Protein AF-A0A1Y5PCL9-F1 (afdb_monomer)

Solvent-accessible surface area (backbone atoms only — not comparable to full-atom values): 5036 Å² total; per-residue (Å²): 139,79,88,81,81,79,84,76,77,79,77,80,72,76,69,83,75,76,80,86,58,77,57,63,81,59,32,54,64,76,84,42,72,69,62,32,32,65,34,82,93,30,39,71,61,36,40,56,52,31,70,75,27,83,37,27,71,62,38,44,70,65,42,76,72,49,66,25,59,36,47,60,39,78,31,69,70,86,123

Radius of gyration: 22.05 Å; Cα contacts (8 Å, |Δi|>4): 78; chains: 1; bounding box: 62×43×56 Å

Foldseek 3Di:
DDDDDDDDPDDPPPDPPDDDPVQVVQQLCVVPDVVLFQDPVNLVVVLVSLVPRPCLVVQVVVCPLPAGATSNDGRHPPD

Sequence (79 aa):
MSAKPGVAQARHKKLPSRTNVSWQQYAHCVDSDPRIFFDPTCYAQALLVCRECPVKPQCRAYSRGAPGVWGGQVNEEKQ

Mean predicted aligned error: 11.52 Å

Nearest PDB structures (foldseek):
  8dy7-assembly1_H  TM=7.775E-01  e=6.711E-03  Streptomyces venezuelae

pLDDT: mean 80.04, std 16.83, range [46.03, 94.5]

Secondary structure (DSSP, 8-state):
-----------------STT-TTGGG-GGGGS-GGGGT-GGGHHHHHHHHHH-TTHHHHHHHHTT-SEEETTEEE----

InterPro domains:
  IPR003482 Transcription factor WhiB [PTHR38839] (10-78)
  IPR034768 WhiB-like iron-sulfur binding domain [PF02467] (23-78)
  IPR034768 WhiB-like iron-sulfur binding domain [PS51674] (28-79)

Structure (mmCIF, N/CA/C/O backbone):
data_AF-A0A1Y5PCL9-F1
#
_entry.id   AF-A0A1Y5PCL9-F1
#
loop_
_atom_site.group_PDB
_atom_site.id
_atom_site.type_symbol
_atom_site.label_atom_id
_atom_site.label_alt_id
_atom_site.label_comp_id
_atom_site.label_asym_id
_atom_site.label_entity_id
_atom_site.label_seq_id
_atom_site.pdbx_PDB_ins_code
_atom_site.Cartn_x
_atom_site.Cartn_y
_atom_site.Cartn_z
_atom_site.occupancy
_atom_site.B_iso_or_equiv
_atom_site.auth_seq_id
_atom_site.auth_comp_id
_atom_site.auth_asym_id
_atom_site.auth_atom_id
_atom_site.pdbx_PDB_model_num
ATOM 1 N N . MET A 1 1 ? -45.112 -33.260 43.873 1.00 46.03 1 MET A N 1
ATOM 2 C CA . MET A 1 1 ? -43.960 -33.999 43.304 1.00 46.03 1 MET A CA 1
ATOM 3 C C . MET A 1 1 ? -44.229 -34.033 41.805 1.00 46.03 1 MET A C 1
ATOM 5 O O . MET A 1 1 ? -45.255 -34.570 41.440 1.00 46.03 1 MET A O 1
ATOM 9 N N . SER A 1 2 ? -43.556 -33.333 40.900 1.00 51.00 2 SER A N 1
ATOM 10 C CA . SER A 1 2 ? -42.177 -32.860 40.871 1.00 51.00 2 SER A CA 1
ATOM 11 C C . SER A 1 2 ? -42.097 -31.611 39.989 1.00 51.00 2 SER A C 1
ATOM 13 O O . SER A 1 2 ? -42.553 -31.625 38.849 1.00 51.00 2 SER A O 1
ATOM 15 N N . ALA A 1 3 ? -41.510 -30.539 40.517 1.00 46.09 3 ALA A N 1
ATOM 16 C CA . ALA A 1 3 ? -41.071 -29.402 39.723 1.00 46.09 3 ALA A CA 1
ATOM 17 C C . ALA A 1 3 ? -39.801 -29.795 38.951 1.00 46.09 3 ALA A C 1
ATOM 19 O O . ALA A 1 3 ? -38.902 -30.408 39.527 1.00 46.09 3 ALA A O 1
ATOM 20 N N . LYS A 1 4 ? -39.701 -29.425 37.671 1.00 52.22 4 LYS A N 1
ATOM 21 C CA . LYS A 1 4 ? -38.416 -29.364 36.964 1.00 52.22 4 LYS A CA 1
ATOM 22 C C . LYS A 1 4 ? -38.117 -27.895 36.650 1.00 52.22 4 LYS A C 1
ATOM 24 O O . LYS A 1 4 ? -38.877 -27.287 35.899 1.00 52.22 4 LYS A O 1
ATOM 29 N N . PRO A 1 5 ? -37.084 -27.308 37.277 1.00 48.62 5 PRO A N 1
ATOM 30 C CA . PRO A 1 5 ? -36.755 -25.902 37.121 1.00 48.62 5 PRO A CA 1
ATOM 31 C C . PRO A 1 5 ? -36.097 -25.63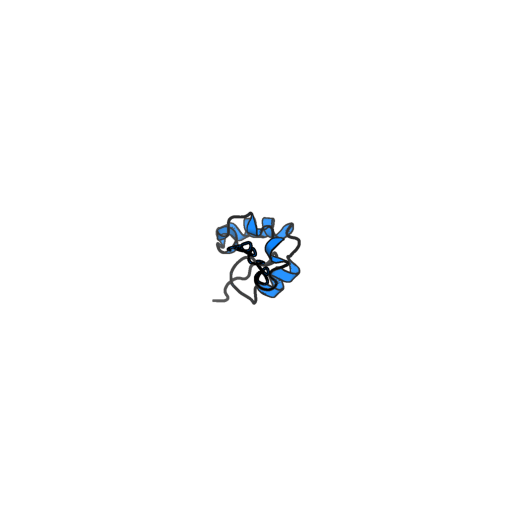2 35.767 1.00 48.62 5 PRO A C 1
ATOM 33 O O . PRO A 1 5 ? -35.484 -26.508 35.155 1.00 48.62 5 PRO A O 1
ATOM 36 N N . GLY A 1 6 ? -36.282 -24.390 35.321 1.00 47.41 6 GLY A N 1
ATOM 37 C CA . GLY A 1 6 ? -35.905 -23.880 34.015 1.00 47.41 6 GLY A CA 1
ATOM 38 C C . GLY A 1 6 ? -34.438 -24.080 33.655 1.00 47.41 6 GLY A C 1
ATOM 39 O O . GLY A 1 6 ? -33.529 -23.933 34.472 1.00 47.41 6 GLY A O 1
ATOM 40 N N . VAL A 1 7 ? -34.231 -24.366 32.373 1.00 55.16 7 VAL A N 1
ATOM 41 C CA . VAL A 1 7 ? -32.927 -24.312 31.721 1.00 55.16 7 VAL A CA 1
ATOM 42 C C . VAL A 1 7 ? -32.437 -22.866 31.781 1.00 55.16 7 VAL A C 1
ATOM 44 O O . VAL A 1 7 ? -32.922 -21.989 31.066 1.00 55.16 7 VAL A O 1
ATOM 47 N N . ALA A 1 8 ? -31.486 -22.614 32.676 1.00 55.47 8 ALA A N 1
ATOM 48 C CA . ALA A 1 8 ? -30.727 -21.379 32.707 1.00 55.47 8 ALA A CA 1
ATOM 49 C C . ALA A 1 8 ? -29.928 -21.273 31.402 1.00 55.47 8 ALA A C 1
ATOM 51 O O . ALA A 1 8 ? -29.012 -22.056 31.153 1.00 55.47 8 ALA A O 1
ATOM 52 N N . GLN A 1 9 ? -30.300 -20.316 30.553 1.00 58.72 9 GLN A N 1
ATOM 53 C CA . GLN A 1 9 ? -29.573 -20.028 29.325 1.00 58.72 9 GLN A CA 1
ATOM 54 C C . GLN A 1 9 ? -28.143 -19.593 29.666 1.00 58.72 9 GLN A C 1
ATOM 56 O O . GLN A 1 9 ? -27.916 -18.681 30.469 1.00 58.72 9 GLN A O 1
ATOM 61 N N . ALA A 1 10 ? -27.180 -20.287 29.061 1.00 55.78 10 ALA A N 1
ATOM 62 C CA . ALA A 1 10 ? -25.762 -20.021 29.193 1.00 55.78 10 ALA A CA 1
ATOM 63 C C . ALA A 1 10 ? -25.458 -18.595 28.722 1.00 55.78 10 ALA A C 1
ATOM 65 O O . ALA A 1 10 ? -25.707 -18.211 27.581 1.00 55.78 10 ALA A O 1
ATOM 66 N N . ARG A 1 11 ? -24.908 -17.790 29.628 1.00 59.66 11 ARG A N 1
ATOM 67 C CA . ARG A 1 11 ? -24.433 -16.445 29.323 1.00 59.66 11 ARG A CA 1
ATOM 68 C C . ARG A 1 11 ? -23.192 -16.603 28.454 1.00 59.66 11 ARG A C 1
ATOM 70 O O . ARG A 1 11 ? -22.121 -16.909 28.974 1.00 59.66 11 ARG A O 1
ATOM 77 N N . HIS A 1 12 ? -23.325 -16.426 27.141 1.00 65.44 12 HIS A N 1
ATOM 78 C CA . HIS A 1 12 ? -22.180 -16.327 26.241 1.00 65.44 12 HIS A CA 1
ATOM 79 C C . HIS A 1 12 ? -21.372 -15.085 26.628 1.00 65.44 12 HIS A C 1
ATOM 81 O O . HIS A 1 12 ? -21.612 -13.975 26.153 1.00 65.44 12 HIS A O 1
ATOM 87 N N . LYS A 1 13 ? -20.428 -15.263 27.554 1.00 60.16 13 LYS A N 1
ATOM 88 C CA . LYS A 1 13 ? -19.393 -14.289 27.874 1.00 60.16 13 LYS A CA 1
ATOM 89 C C . LYS A 1 13 ? -18.609 -14.097 26.580 1.00 60.16 13 LYS A C 1
ATOM 91 O O . LYS A 1 13 ? -17.840 -14.982 26.215 1.00 60.16 13 LYS A O 1
ATOM 96 N N . LYS A 1 14 ? -18.893 -13.008 25.849 1.00 61.06 14 LYS A N 1
ATOM 97 C CA . LYS A 1 14 ? -18.176 -12.615 24.629 1.00 61.06 14 LYS A CA 1
ATOM 98 C C . LYS A 1 14 ? -16.687 -12.829 24.878 1.00 61.06 14 LYS A C 1
ATOM 100 O O . LYS A 1 14 ? -16.092 -12.140 25.706 1.00 61.06 14 LYS A O 1
ATOM 105 N N . LEU A 1 15 ? -16.124 -13.829 24.208 1.00 57.81 15 LEU A N 1
ATOM 106 C CA . LEU A 1 15 ? -14.685 -14.025 24.145 1.00 57.81 15 LEU A CA 1
ATOM 107 C C . LEU A 1 15 ? -14.089 -12.706 23.631 1.00 57.81 15 LEU A C 1
ATOM 109 O O . LEU A 1 15 ? -14.665 -12.128 22.703 1.00 57.81 15 LEU A O 1
ATOM 113 N N . PRO A 1 16 ? -13.008 -12.183 24.233 1.00 56.41 16 PRO A N 1
ATOM 114 C CA . PRO A 1 16 ? -12.401 -10.947 23.761 1.00 56.41 16 PRO A CA 1
ATOM 115 C C . PRO A 1 16 ? -12.021 -11.135 22.290 1.00 56.41 16 PRO A C 1
ATOM 117 O O . PRO A 1 16 ? -11.206 -11.993 21.949 1.00 56.41 16 PRO A O 1
ATOM 120 N N . SER A 1 17 ? -12.679 -10.380 21.408 1.00 58.84 17 SER A N 1
ATOM 121 C CA . SER A 1 17 ? -12.439 -10.432 19.971 1.00 58.84 17 SER A CA 1
ATOM 122 C C . SER A 1 17 ? -10.983 -10.056 19.714 1.00 58.84 17 SER A C 1
ATOM 124 O O . SER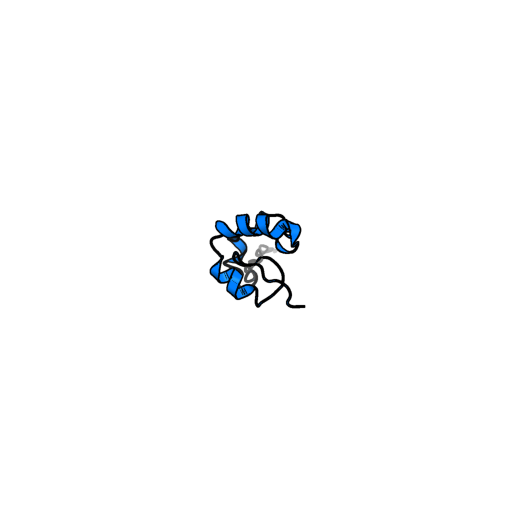 A 1 17 ? -10.594 -8.931 20.017 1.00 58.84 17 SER A O 1
ATOM 126 N N . ARG A 1 18 ? -10.200 -11.020 19.212 1.00 56.03 18 ARG A N 1
ATOM 127 C CA . ARG A 1 18 ? -8.873 -10.882 18.583 1.00 56.03 18 ARG A CA 1
ATOM 128 C C . ARG A 1 18 ? -8.290 -9.461 18.649 1.00 56.03 18 ARG A C 1
ATOM 130 O O . ARG A 1 18 ? -8.555 -8.635 17.784 1.00 56.03 18 ARG A O 1
ATOM 137 N N . THR A 1 19 ? -7.520 -9.207 19.704 1.00 50.34 19 THR A N 1
ATOM 138 C CA . THR A 1 19 ? -6.286 -8.404 19.678 1.00 50.34 19 THR A CA 1
ATOM 139 C C . THR A 1 19 ? -6.171 -7.362 18.549 1.00 50.34 19 THR A C 1
ATOM 141 O O . THR A 1 19 ? -5.608 -7.617 17.492 1.00 50.34 19 THR A O 1
ATOM 144 N N . ASN A 1 20 ? -6.669 -6.155 18.828 1.00 54.97 20 ASN A N 1
ATOM 145 C CA . ASN A 1 20 ? -6.094 -4.857 18.445 1.00 54.97 20 ASN A CA 1
ATOM 146 C C . ASN A 1 20 ? -5.534 -4.696 17.008 1.00 54.97 20 ASN A C 1
ATOM 148 O O . ASN A 1 20 ? -4.422 -4.212 16.818 1.00 54.97 20 ASN A O 1
ATOM 152 N N . VAL A 1 21 ? -6.330 -5.017 15.986 1.00 56.78 21 VAL A N 1
ATOM 153 C CA . VAL A 1 21 ? -6.142 -4.510 14.605 1.00 56.78 21 VAL A CA 1
ATOM 154 C C . VAL A 1 21 ? -7.086 -3.339 14.325 1.00 56.78 21 VAL A C 1
ATOM 156 O O . VAL A 1 21 ? -7.693 -3.212 13.263 1.00 56.78 21 VAL A O 1
ATOM 159 N N . SER A 1 22 ? -7.221 -2.466 15.322 1.00 77.62 22 SER A N 1
ATOM 160 C CA . SER A 1 22 ? -8.203 -1.380 15.365 1.00 77.62 22 SER A CA 1
ATOM 161 C C . SER A 1 22 ? -8.101 -0.434 14.174 1.00 77.62 22 SER A C 1
ATOM 163 O O . SER A 1 22 ? -9.097 0.141 13.783 1.00 77.62 22 SER A O 1
ATOM 165 N N . TRP A 1 23 ? -6.922 -0.283 13.572 1.00 87.31 23 TRP A N 1
ATOM 166 C CA . TRP A 1 23 ? -6.727 0.598 12.423 1.00 87.31 23 TRP A CA 1
ATOM 167 C C . TRP A 1 23 ? -6.888 -0.119 11.073 1.00 87.31 23 TRP A C 1
ATOM 169 O O . TRP A 1 23 ? -7.311 0.506 10.109 1.00 87.31 23 TRP A O 1
ATOM 179 N N . GLN A 1 24 ? -6.606 -1.423 10.979 1.00 88.81 24 GLN A N 1
ATOM 180 C CA . GLN A 1 24 ? -6.661 -2.153 9.700 1.00 88.81 24 GLN A CA 1
ATOM 181 C C . GLN A 1 24 ? -8.084 -2.204 9.129 1.00 88.81 24 GLN A C 1
ATOM 183 O O . GLN A 1 24 ? -8.258 -2.149 7.920 1.00 88.81 24 GLN A O 1
ATOM 188 N N . GLN A 1 25 ? -9.098 -2.224 9.999 1.00 87.69 25 GLN A N 1
ATOM 189 C CA . GLN A 1 25 ? -10.513 -2.153 9.608 1.00 87.69 25 GLN A CA 1
ATOM 190 C C . GLN A 1 25 ? -10.909 -0.829 8.930 1.00 87.69 25 GLN A C 1
ATOM 192 O O . GLN A 1 25 ? -11.927 -0.783 8.255 1.00 87.69 25 GLN A O 1
ATOM 197 N N . TYR A 1 26 ? -10.119 0.237 9.101 1.00 89.69 26 TYR A N 1
ATOM 198 C CA . TYR A 1 26 ? -10.339 1.537 8.456 1.00 89.69 26 TYR A CA 1
ATOM 199 C C . TYR A 1 26 ? -9.449 1.733 7.217 1.00 89.69 26 TYR A C 1
ATOM 201 O O . TYR A 1 26 ? -9.362 2.839 6.683 1.00 89.69 26 TYR A O 1
ATOM 209 N N . ALA A 1 27 ? -8.733 0.694 6.779 1.00 92.38 27 ALA A N 1
ATOM 210 C CA . ALA A 1 27 ? -7.872 0.771 5.609 1.00 92.38 27 ALA A CA 1
ATOM 211 C C . A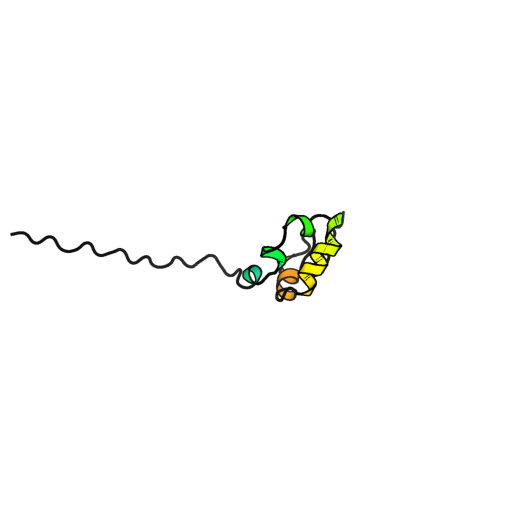LA A 1 27 ? -8.681 0.580 4.319 1.00 92.38 27 ALA A C 1
ATOM 213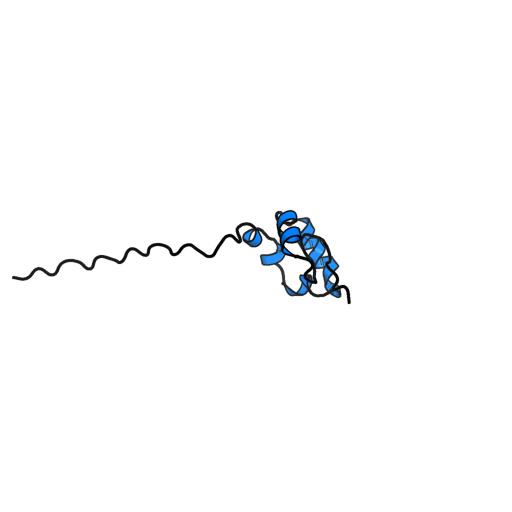 O O . ALA A 1 27 ? -9.339 -0.439 4.147 1.00 92.38 27 ALA A O 1
ATOM 214 N N . HIS A 1 28 ? -8.557 1.503 3.363 1.00 92.81 28 HIS A N 1
ATOM 215 C CA . HIS A 1 28 ? -9.231 1.389 2.057 1.00 92.81 28 HIS A CA 1
ATOM 216 C C . HIS A 1 28 ? -8.745 0.213 1.202 1.00 92.81 28 HIS A C 1
ATOM 218 O O . HIS A 1 28 ? -9.423 -0.197 0.264 1.00 92.81 28 HIS A O 1
ATOM 224 N N . CYS A 1 29 ? -7.584 -0.362 1.524 1.00 91.44 29 CYS A N 1
ATOM 225 C CA . CYS A 1 29 ? -7.114 -1.566 0.848 1.00 91.44 29 CYS A CA 1
ATOM 226 C C . CYS A 1 29 ? -7.992 -2.795 1.128 1.00 91.44 29 CYS A C 1
ATOM 228 O O . CYS A 1 29 ? -7.926 -3.739 0.353 1.00 91.44 29 CYS A O 1
ATOM 230 N N . VAL A 1 30 ? -8.825 -2.784 2.180 1.00 89.69 30 VAL A N 1
ATOM 231 C CA . VAL A 1 30 ? -9.767 -3.877 2.480 1.00 89.69 30 VAL A CA 1
ATOM 232 C C . VAL A 1 30 ? -10.833 -4.020 1.389 1.00 89.69 30 VAL A C 1
ATOM 234 O O . VAL A 1 30 ? -11.226 -5.139 1.073 1.00 89.69 30 VAL A O 1
ATOM 237 N N . ASP A 1 31 ? -11.252 -2.908 0.784 1.00 88.25 31 ASP A N 1
ATOM 238 C CA . ASP A 1 31 ? -12.250 -2.877 -0.294 1.00 88.25 31 ASP A CA 1
ATOM 239 C C . ASP A 1 31 ? -11.629 -3.032 -1.696 1.00 88.25 31 ASP A C 1
ATOM 241 O O . ASP A 1 31 ? -12.332 -3.016 -2.705 1.00 88.25 31 ASP A O 1
ATOM 245 N N . SER A 1 32 ? -10.301 -3.157 -1.780 1.00 90.44 32 SER A N 1
ATOM 246 C CA . SER A 1 32 ? -9.549 -3.245 -3.035 1.00 90.44 32 SER A CA 1
ATOM 247 C C . SER A 1 32 ? -8.999 -4.655 -3.268 1.00 90.44 32 SER A C 1
ATOM 249 O O . SER A 1 32 ? -8.820 -5.431 -2.333 1.00 90.44 32 SER A O 1
ATOM 251 N N . ASP A 1 33 ? -8.677 -4.990 -4.521 1.00 92.38 33 ASP A N 1
ATOM 252 C CA . ASP A 1 33 ? -8.021 -6.265 -4.841 1.00 92.38 33 ASP A CA 1
ATOM 253 C C . ASP A 1 33 ? -6.618 -6.313 -4.202 1.00 92.38 33 ASP A C 1
ATOM 255 O O . ASP A 1 33 ? -5.792 -5.453 -4.509 1.00 92.38 33 ASP A O 1
ATOM 259 N N . PRO A 1 34 ? -6.295 -7.301 -3.347 1.00 90.50 34 PRO A N 1
ATOM 260 C CA . PRO A 1 34 ? -5.000 -7.372 -2.674 1.00 90.50 34 PRO A CA 1
ATOM 261 C C . PRO A 1 34 ? -3.818 -7.522 -3.641 1.00 90.50 34 PRO A C 1
ATOM 263 O O . PRO A 1 34 ? -2.710 -7.105 -3.309 1.00 90.50 34 PRO A O 1
ATOM 266 N N . ARG A 1 35 ? -4.024 -8.074 -4.844 1.00 92.75 35 ARG A N 1
ATOM 267 C CA . ARG A 1 35 ? -2.942 -8.328 -5.812 1.00 92.75 35 ARG A CA 1
ATOM 268 C C . ARG A 1 35 ? -2.256 -7.046 -6.271 1.00 92.75 35 ARG A C 1
ATOM 270 O O . ARG A 1 35 ? -1.045 -7.043 -6.465 1.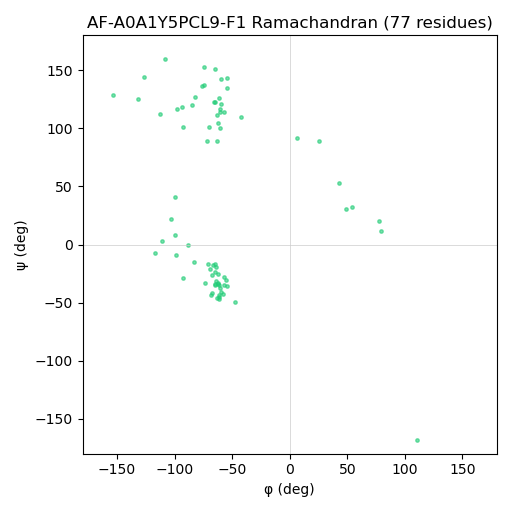00 92.75 35 ARG A O 1
ATOM 277 N N . ILE A 1 36 ? -2.994 -5.939 -6.359 1.00 93.81 36 ILE A N 1
ATOM 278 C CA . ILE A 1 36 ? -2.457 -4.659 -6.851 1.00 93.81 36 ILE A CA 1
ATOM 279 C C . ILE A 1 36 ? -1.371 -4.091 -5.928 1.00 93.81 36 ILE A C 1
ATOM 281 O O . ILE A 1 36 ? -0.536 -3.310 -6.372 1.00 93.81 36 ILE A O 1
ATOM 285 N N . PHE A 1 37 ? -1.378 -4.482 -4.648 1.00 92.25 37 PHE A N 1
ATOM 286 C CA . PHE A 1 37 ? -0.412 -4.028 -3.646 1.00 92.25 37 PHE A CA 1
ATOM 287 C C . PHE A 1 37 ? 0.894 -4.828 -3.670 1.00 92.25 37 PHE A C 1
ATOM 289 O O . PHE A 1 37 ? 1.875 -4.367 -3.096 1.00 92.25 37 PHE A O 1
ATOM 296 N N . PHE A 1 38 ? 0.927 -5.989 -4.328 1.00 91.31 38 PHE A N 1
ATOM 297 C CA . PHE A 1 38 ? 2.109 -6.859 -4.408 1.00 91.31 38 PHE A CA 1
ATOM 298 C C . PHE A 1 38 ? 2.632 -7.040 -5.838 1.00 91.31 38 PHE A C 1
ATOM 300 O O . PHE A 1 38 ? 3.699 -7.615 -6.022 1.00 91.31 38 PHE A O 1
ATOM 307 N N . ASP A 1 39 ? 1.908 -6.542 -6.841 1.00 91.81 39 ASP A N 1
ATOM 308 C CA . ASP A 1 39 ? 2.315 -6.575 -8.242 1.00 91.81 39 ASP A CA 1
ATOM 309 C C . ASP A 1 39 ? 2.957 -5.234 -8.660 1.00 91.81 39 ASP A C 1
ATOM 311 O O . ASP A 1 39 ? 2.257 -4.213 -8.691 1.00 91.81 39 ASP A O 1
ATOM 315 N N . PRO A 1 40 ? 4.254 -5.215 -9.035 1.00 90.75 40 PRO A N 1
ATOM 316 C CA . PRO A 1 40 ? 4.949 -4.008 -9.481 1.00 90.75 40 PRO A CA 1
ATOM 317 C C . PRO A 1 40 ? 4.278 -3.279 -10.647 1.00 90.75 40 PRO A C 1
ATOM 319 O O . PRO A 1 40 ? 4.343 -2.051 -10.728 1.00 90.75 40 PRO A O 1
ATOM 322 N N . THR A 1 41 ? 3.590 -4.007 -11.530 1.00 93.19 41 THR A N 1
ATOM 323 C CA . THR A 1 41 ? 2.875 -3.419 -12.674 1.00 93.19 41 THR A CA 1
ATOM 324 C C . THR A 1 41 ? 1.653 -2.607 -12.241 1.00 93.19 41 THR A C 1
ATOM 326 O O . THR A 1 41 ? 1.202 -1.719 -12.963 1.00 93.19 41 THR A O 1
ATOM 329 N N . CYS A 1 42 ? 1.146 -2.867 -11.033 1.00 94.06 42 CYS A N 1
ATOM 330 C CA . CYS A 1 42 ? -0.067 -2.277 -10.480 1.00 94.06 42 CYS A CA 1
ATOM 331 C C . CYS A 1 42 ? 0.201 -1.315 -9.308 1.00 94.06 42 CYS A C 1
ATOM 333 O O . CYS A 1 42 ? -0.744 -0.742 -8.757 1.00 94.06 42 CYS A O 1
ATOM 335 N N . TYR A 1 43 ? 1.464 -1.059 -8.946 1.00 92.75 43 TYR A N 1
ATOM 336 C CA . TYR A 1 43 ? 1.812 -0.168 -7.831 1.00 92.75 43 TYR A CA 1
ATOM 337 C C . TYR A 1 43 ? 1.245 1.242 -7.979 1.00 92.75 43 TYR A C 1
ATOM 339 O O . TYR A 1 43 ? 0.816 1.833 -6.989 1.00 92.75 43 TYR A O 1
ATOM 347 N N . ALA A 1 44 ? 1.159 1.772 -9.202 1.00 93.00 44 ALA A N 1
ATOM 348 C CA . ALA A 1 44 ? 0.519 3.063 -9.443 1.00 93.00 44 ALA A CA 1
ATOM 349 C C . ALA A 1 44 ? -0.944 3.076 -8.957 1.00 93.00 44 ALA A C 1
ATOM 351 O O . ALA A 1 44 ? -1.364 4.023 -8.293 1.00 93.00 44 ALA A O 1
ATOM 352 N N . GLN A 1 45 ? -1.697 2.001 -9.211 1.00 93.75 45 GLN A N 1
ATOM 353 C CA . GLN A 1 45 ? -3.077 1.854 -8.752 1.00 93.75 45 GLN A CA 1
ATOM 354 C C . GLN A 1 45 ? -3.151 1.698 -7.227 1.00 93.75 45 GLN A C 1
ATOM 356 O O . GLN A 1 45 ? -3.958 2.360 -6.575 1.00 93.75 45 GLN A O 1
ATOM 361 N N . ALA A 1 46 ? -2.275 0.887 -6.632 1.00 93.62 46 ALA A N 1
ATOM 362 C CA . ALA A 1 46 ? -2.205 0.736 -5.178 1.00 93.62 46 ALA A CA 1
ATOM 363 C C . ALA A 1 46 ? -1.880 2.058 -4.460 1.00 93.62 46 ALA A C 1
ATOM 365 O O . ALA A 1 46 ? -2.436 2.358 -3.399 1.00 93.62 46 ALA A O 1
ATOM 366 N N . LEU A 1 47 ? -1.007 2.883 -5.045 1.00 93.56 47 LEU A N 1
ATOM 367 C CA . LEU A 1 47 ? -0.669 4.204 -4.517 1.00 93.56 47 LEU A CA 1
ATOM 368 C C . LEU A 1 47 ? -1.870 5.156 -4.545 1.00 93.56 47 LEU A C 1
ATOM 370 O O . LEU A 1 47 ? -2.016 5.948 -3.612 1.00 93.56 47 LEU A O 1
ATOM 374 N N . LEU A 1 48 ? -2.749 5.060 -5.550 1.00 94.50 48 LEU A N 1
ATOM 375 C CA . LEU A 1 48 ? -4.004 5.819 -5.576 1.00 94.50 48 LEU A CA 1
ATOM 376 C C . LEU A 1 48 ? -4.913 5.423 -4.409 1.00 94.50 48 LEU A C 1
ATOM 378 O O . LEU A 1 48 ? -5.366 6.305 -3.686 1.00 94.50 48 LEU A O 1
ATOM 382 N N . VAL A 1 49 ? -5.082 4.126 -4.137 1.00 92.69 49 VAL A N 1
ATOM 383 C CA . VAL A 1 49 ? -5.857 3.664 -2.967 1.00 92.69 49 VAL A CA 1
ATOM 384 C C . VAL A 1 49 ? -5.242 4.181 -1.661 1.00 92.69 49 VAL A C 1
ATOM 386 O O . VAL A 1 49 ? -5.932 4.647 -0.752 1.00 92.69 49 VAL A O 1
ATOM 389 N N . CYS A 1 50 ? -3.911 4.161 -1.566 1.00 93.56 50 CYS A N 1
ATOM 390 C CA . CYS A 1 50 ? -3.208 4.653 -0.387 1.00 93.56 50 CYS A CA 1
ATOM 391 C C . CYS A 1 50 ? -3.329 6.173 -0.190 1.00 93.56 50 CYS A C 1
ATOM 393 O O . CYS A 1 50 ? -3.214 6.635 0.947 1.00 93.56 50 CYS A O 1
ATOM 395 N N . ARG A 1 51 ? -3.544 6.966 -1.250 1.00 91.56 51 ARG A N 1
ATOM 396 C CA . ARG A 1 51 ? -3.608 8.437 -1.165 1.00 91.56 51 ARG A CA 1
ATOM 397 C C . ARG A 1 51 ? -4.743 8.933 -0.281 1.00 91.56 51 ARG A C 1
ATOM 399 O O . ARG A 1 51 ? -4.524 9.908 0.434 1.00 91.56 51 ARG A O 1
ATOM 406 N N . GLU A 1 52 ? -5.880 8.254 -0.265 1.00 88.19 52 GLU A N 1
ATOM 407 C CA . GLU A 1 52 ? -7.051 8.651 0.532 1.00 88.19 52 GLU A CA 1
ATOM 408 C C . GLU A 1 52 ? -7.153 7.880 1.858 1.00 88.19 52 GLU A C 1
ATOM 410 O O . GLU A 1 52 ? -7.901 8.258 2.751 1.00 88.19 52 GLU A O 1
ATOM 415 N N . CYS A 1 53 ? -6.324 6.848 2.042 1.00 93.50 53 CYS A N 1
ATOM 416 C CA . CYS A 1 53 ? -6.387 5.966 3.201 1.00 93.50 53 CYS A CA 1
ATOM 417 C C . CYS A 1 53 ? -6.031 6.688 4.528 1.00 93.50 53 CYS A C 1
ATOM 419 O O . CYS A 1 53 ? -4.909 7.190 4.673 1.00 93.50 53 CYS A O 1
ATOM 421 N N . PRO A 1 54 ? -6.918 6.698 5.544 1.00 92.06 54 PRO A N 1
ATOM 422 C CA . PRO A 1 54 ? -6.695 7.430 6.797 1.00 92.06 54 PRO A CA 1
ATOM 423 C C . PRO A 1 54 ? -5.615 6.803 7.693 1.00 92.06 54 PRO A C 1
ATOM 425 O O . PRO A 1 54 ? -5.074 7.463 8.577 1.00 92.06 54 PRO A O 1
ATOM 428 N N . VAL A 1 55 ? -5.256 5.540 7.454 1.00 94.31 55 VAL A N 1
ATOM 429 C CA . VAL A 1 55 ? -4.339 4.761 8.305 1.00 94.31 55 VAL A CA 1
ATOM 430 C C . VAL A 1 55 ? -2.928 4.624 7.728 1.00 94.31 55 VAL A C 1
ATOM 432 O O . VAL A 1 55 ? -2.177 3.716 8.090 1.00 94.31 55 VAL A O 1
ATOM 435 N N . LYS A 1 56 ? -2.543 5.542 6.831 1.00 92.19 56 LYS A N 1
ATOM 436 C CA . LYS A 1 56 ? -1.198 5.621 6.233 1.00 92.19 56 LYS A CA 1
ATOM 437 C C . LYS A 1 56 ? -0.054 5.527 7.267 1.00 92.19 56 LYS A C 1
ATOM 439 O O . LYS A 1 56 ? 0.834 4.699 7.052 1.00 92.19 56 LYS A O 1
ATOM 444 N N . PRO A 1 57 ? -0.045 6.300 8.378 1.00 90.56 57 PRO A N 1
ATOM 445 C CA . PRO A 1 57 ? 1.047 6.256 9.358 1.00 90.56 57 PRO A CA 1
ATOM 446 C C . PRO A 1 57 ? 1.207 4.883 10.023 1.00 90.56 57 PRO A C 1
ATOM 448 O O . PRO A 1 57 ? 2.316 4.358 10.119 1.00 90.56 57 PRO A O 1
ATOM 451 N N . GLN A 1 58 ? 0.093 4.275 10.436 1.00 91.44 58 GLN A N 1
ATOM 452 C CA . GLN A 1 58 ? 0.064 2.963 11.079 1.00 91.44 58 GLN A CA 1
ATOM 453 C C . GLN A 1 58 ? 0.471 1.859 10.097 1.00 91.44 58 GLN A C 1
ATOM 455 O O . GLN A 1 58 ? 1.259 0.983 10.447 1.00 91.44 58 GLN A O 1
ATOM 460 N N . CYS A 1 59 ? -0.011 1.936 8.853 1.00 92.38 59 CYS A N 1
ATOM 461 C CA . CYS A 1 59 ? 0.330 0.995 7.789 1.00 92.38 59 CYS A CA 1
ATOM 462 C C . CYS A 1 59 ? 1.835 1.007 7.481 1.00 92.38 59 CYS A C 1
ATOM 464 O O . CYS A 1 59 ? 2.460 -0.051 7.400 1.00 92.38 59 CYS A O 1
ATOM 466 N N . ARG A 1 60 ? 2.446 2.196 7.399 1.00 89.75 60 ARG A N 1
ATOM 467 C CA . ARG A 1 60 ? 3.892 2.338 7.182 1.00 89.75 60 ARG A CA 1
ATOM 468 C C . ARG A 1 60 ? 4.705 1.709 8.311 1.00 89.75 60 ARG A C 1
ATOM 470 O O . ARG A 1 60 ? 5.620 0.936 8.035 1.00 89.75 60 ARG A O 1
ATOM 477 N N . ALA A 1 61 ? 4.334 1.988 9.562 1.00 89.50 61 ALA A N 1
ATOM 478 C CA . ALA A 1 61 ? 4.976 1.397 10.73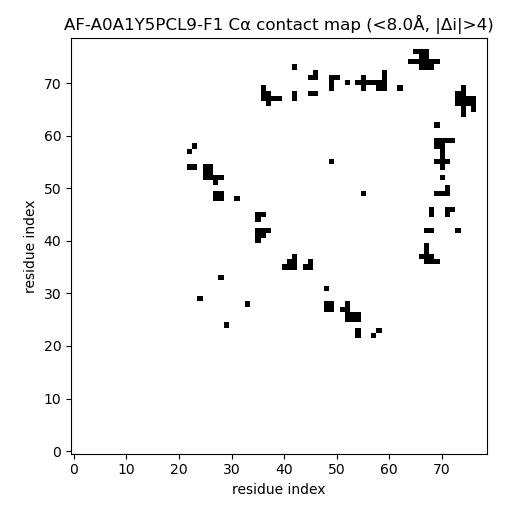6 1.00 89.50 61 ALA A CA 1
ATOM 479 C C . ALA A 1 61 ? 4.824 -0.135 10.780 1.00 89.50 61 ALA A C 1
ATOM 481 O O . ALA A 1 61 ? 5.733 -0.837 11.220 1.00 89.50 61 ALA A O 1
ATOM 482 N N . TYR A 1 62 ? 3.694 -0.657 10.294 1.00 89.25 62 TYR A N 1
ATOM 483 C CA . TYR A 1 62 ? 3.418 -2.091 10.257 1.00 89.25 62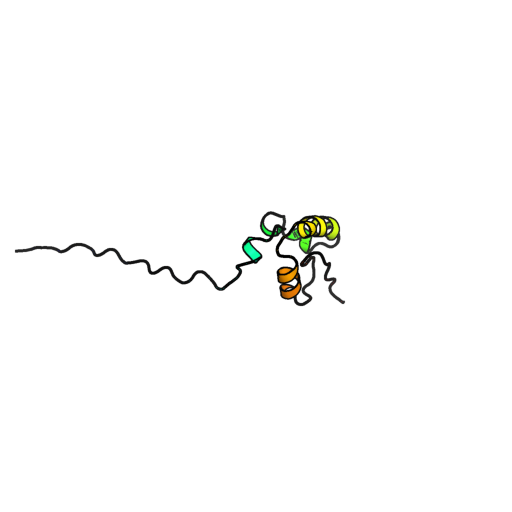 TYR A CA 1
ATOM 484 C C . TYR A 1 62 ? 4.206 -2.844 9.179 1.00 89.25 62 TYR A C 1
ATOM 486 O O . TYR A 1 62 ? 4.572 -3.993 9.408 1.00 89.25 62 TYR A O 1
ATOM 494 N N . SER A 1 63 ? 4.491 -2.210 8.035 1.00 89.06 63 SER A N 1
ATOM 495 C CA . SER A 1 63 ? 5.142 -2.872 6.894 1.00 89.06 63 SER A CA 1
ATOM 496 C C . SER A 1 63 ? 6.466 -3.546 7.249 1.00 89.06 63 SER A C 1
ATOM 498 O O . SER A 1 63 ? 6.771 -4.603 6.711 1.00 89.06 63 SER A O 1
ATOM 500 N N . ARG A 1 64 ? 7.256 -2.951 8.159 1.00 86.12 64 ARG A N 1
ATOM 501 C CA . ARG A 1 64 ? 8.577 -3.450 8.585 1.00 86.12 64 ARG A CA 1
ATOM 502 C C . ARG A 1 64 ? 9.507 -3.812 7.411 1.00 86.12 64 ARG A C 1
ATOM 504 O O . ARG A 1 64 ? 10.341 -4.700 7.551 1.00 86.12 64 ARG A O 1
ATOM 511 N N . GLY A 1 65 ? 9.367 -3.126 6.272 1.00 82.62 65 GLY A N 1
ATOM 512 C CA . GLY A 1 65 ? 10.148 -3.398 5.060 1.00 82.62 65 GLY A CA 1
ATOM 513 C C . GLY A 1 65 ? 9.667 -4.594 4.233 1.00 82.62 65 GLY A C 1
ATOM 514 O O . GLY A 1 65 ? 10.383 -5.019 3.336 1.00 82.62 65 GLY A O 1
ATOM 515 N N . ALA A 1 66 ? 8.477 -5.136 4.509 1.00 87.56 66 ALA A N 1
ATOM 516 C CA . ALA A 1 66 ? 7.858 -6.152 3.665 1.00 87.56 66 ALA A CA 1
ATOM 517 C C . ALA A 1 66 ? 7.641 -5.614 2.241 1.00 87.56 66 ALA A C 1
ATOM 519 O O . ALA A 1 66 ? 7.265 -4.442 2.106 1.00 87.56 66 ALA A O 1
ATOM 520 N N . PRO A 1 67 ? 7.833 -6.446 1.202 1.00 90.12 67 PRO A N 1
ATOM 521 C CA . PRO A 1 67 ? 7.670 -6.024 -0.180 1.00 90.12 67 PRO A CA 1
ATOM 522 C C . PRO A 1 67 ? 6.221 -5.637 -0.488 1.00 90.12 67 PRO A C 1
ATOM 524 O O . PRO A 1 67 ? 5.278 -6.137 0.134 1.00 90.12 67 PRO A O 1
ATOM 527 N N . GLY A 1 68 ? 6.046 -4.726 -1.442 1.00 92.00 68 GLY A N 1
ATOM 528 C CA . GLY A 1 68 ? 4.744 -4.238 -1.896 1.00 92.00 68 GLY A CA 1
ATOM 529 C C . GLY A 1 68 ? 4.462 -2.786 -1.515 1.00 92.00 68 GLY A C 1
ATOM 530 O O . GLY A 1 68 ? 5.342 -2.043 -1.081 1.00 92.00 68 GLY A O 1
ATOM 531 N N . VAL A 1 69 ? 3.214 -2.359 -1.686 1.00 94.12 69 VAL A N 1
ATOM 532 C CA . VAL A 1 69 ? 2.772 -0.992 -1.393 1.00 94.12 69 VAL A CA 1
ATOM 533 C C . VAL A 1 69 ? 2.208 -0.898 0.017 1.00 94.12 69 VAL A C 1
ATOM 535 O O . VAL A 1 69 ? 1.174 -1.481 0.337 1.00 94.12 69 VAL A O 1
ATOM 538 N N . TRP A 1 70 ? 2.855 -0.082 0.846 1.00 93.50 70 TRP A N 1
ATOM 539 C CA . TRP A 1 70 ? 2.507 0.108 2.248 1.00 93.50 70 TRP A CA 1
ATOM 540 C C . TRP A 1 70 ? 2.447 1.591 2.598 1.00 93.50 70 TRP A C 1
ATOM 542 O O . TRP A 1 70 ? 3.403 2.337 2.396 1.00 93.50 70 TRP A O 1
ATOM 552 N N . GLY A 1 71 ? 1.321 2.054 3.147 1.00 92.56 71 GLY A N 1
ATOM 553 C CA . GLY A 1 71 ? 1.183 3.429 3.646 1.00 92.56 71 GLY A CA 1
ATOM 554 C C . GLY A 1 71 ? 1.538 4.513 2.615 1.00 92.56 71 GLY A C 1
ATOM 555 O O . GLY A 1 71 ? 2.076 5.561 2.983 1.00 92.56 71 GLY A O 1
ATOM 556 N N . GLY A 1 72 ? 1.283 4.254 1.327 1.00 92.25 72 GLY A N 1
ATOM 557 C CA . GLY A 1 72 ? 1.614 5.158 0.221 1.00 92.25 72 GLY A CA 1
ATOM 558 C C . GLY A 1 72 ? 3.088 5.167 -0.192 1.00 92.25 72 GLY A C 1
ATOM 559 O O . GLY A 1 72 ? 3.533 6.141 -0.792 1.00 92.25 72 GLY A O 1
ATOM 560 N N . GLN A 1 73 ? 3.850 4.131 0.151 1.00 91.75 73 GLN A N 1
ATOM 561 C CA . GLN A 1 73 ? 5.224 3.925 -0.298 1.00 91.75 73 GLN A CA 1
ATOM 562 C C . GLN A 1 73 ? 5.360 2.537 -0.909 1.00 91.75 73 GLN A C 1
ATOM 564 O O . GLN A 1 73 ? 4.730 1.590 -0.444 1.00 91.75 73 GLN A O 1
ATOM 569 N N . VAL A 1 74 ? 6.181 2.432 -1.947 1.00 92.00 74 VAL A N 1
ATOM 570 C CA . VAL A 1 74 ? 6.599 1.141 -2.481 1.00 92.00 74 VAL A CA 1
ATOM 571 C C . VAL A 1 74 ? 7.794 0.677 -1.659 1.00 92.00 74 VAL A C 1
ATOM 573 O O . VAL A 1 74 ? 8.814 1.361 -1.605 1.00 92.00 74 VAL A O 1
ATOM 576 N N . ASN A 1 75 ? 7.655 -0.472 -1.014 1.00 89.88 75 ASN A N 1
ATOM 577 C CA . ASN A 1 75 ? 8.774 -1.229 -0.490 1.00 89.88 75 ASN A CA 1
ATOM 578 C C . ASN A 1 75 ? 9.176 -2.220 -1.577 1.00 89.88 75 ASN A C 1
ATOM 580 O O . ASN A 1 75 ? 8.511 -3.232 -1.800 1.00 89.88 75 ASN A O 1
ATOM 584 N N . GLU A 1 76 ? 10.239 -1.896 -2.292 1.00 78.81 76 GLU A N 1
ATOM 585 C CA . G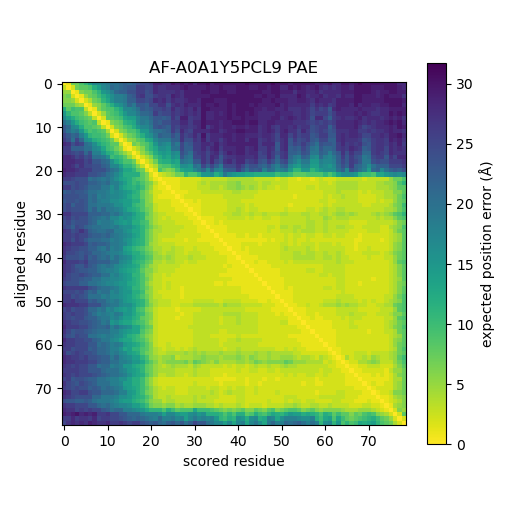LU A 1 76 ? 10.866 -2.847 -3.198 1.00 78.81 76 GLU A CA 1
ATOM 586 C C . GLU A 1 76 ? 11.667 -3.839 -2.352 1.00 78.81 76 GLU A C 1
ATOM 588 O O . GLU A 1 76 ? 12.342 -3.448 -1.392 1.00 78.81 76 GLU A O 1
ATOM 593 N N . GLU A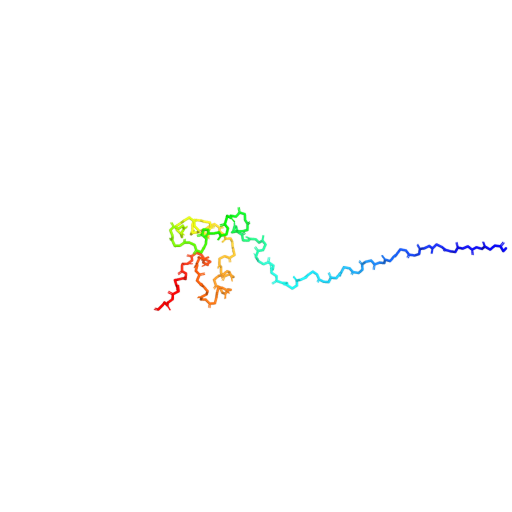 1 77 ? 11.571 -5.129 -2.674 1.00 70.12 77 GLU A N 1
ATOM 594 C CA . GLU A 1 77 ? 12.504 -6.099 -2.113 1.00 70.12 77 GLU A CA 1
ATOM 595 C C . GLU A 1 77 ? 13.904 -5.688 -2.570 1.00 70.12 77 GLU A C 1
ATOM 597 O O . GLU A 1 77 ? 14.183 -5.623 -3.768 1.00 70.12 77 GLU A O 1
ATOM 602 N N . LYS A 1 78 ? 14.777 -5.342 -1.618 1.00 57.72 78 LYS A N 1
ATOM 603 C CA . LYS A 1 78 ? 16.194 -5.162 -1.920 1.00 57.72 78 LYS A CA 1
ATOM 604 C C . LYS A 1 78 ? 16.778 -6.545 -2.180 1.00 57.72 78 LYS A C 1
ATOM 606 O O . LYS A 1 78 ? 17.196 -7.210 -1.235 1.00 57.72 78 LYS A O 1
ATOM 611 N N . GLN A 1 79 ? 16.730 -6.977 -3.434 1.00 47.75 79 GLN A N 1
ATOM 612 C CA . GLN A 1 79 ? 17.508 -8.115 -3.910 1.00 47.75 79 GLN A CA 1
ATOM 613 C C . GLN A 1 79 ? 19.004 -7.781 -3.901 1.00 47.75 79 GLN A C 1
ATOM 615 O O . GLN A 1 79 ? 19.349 -6.600 -4.145 1.00 47.75 79 GLN A O 1
#

Organism: NCBI:txid171292